Protein AF-A0A924Y3K3-F1 (afdb_monomer)

Foldseek 3Di:
DDPPPQQDWDQAPAQLLVLLVLLVLQLVVLVVVVVVDPQPLSVVLNVLSVVLNVLSVVCNVVVHADPDPVRNLVSLVVSVVSLLVNLVSCLVRVVAAQSNLVSQQSSCSNSSNNSVSSVSSVSSPHDSPPPPGD

Mean predicted aligned error: 4.6 Å

Solvent-accessible surface area (backbone atoms only — not comparable to full-atom values): 6918 Å² total; per-residue (Å²): 136,86,77,80,69,82,72,58,50,56,90,42,72,74,31,50,24,58,27,18,53,35,25,50,47,45,33,53,59,48,50,66,48,45,78,76,43,96,55,73,55,45,67,61,42,40,52,42,28,46,52,40,23,58,73,24,37,64,22,38,73,72,64,40,62,62,89,49,64,68,58,40,50,49,51,45,52,53,46,50,51,39,52,54,49,38,36,52,46,26,46,75,50,68,63,46,30,44,70,55,4,50,38,44,24,52,30,25,21,22,57,49,37,14,66,58,11,49,55,49,9,49,61,17,34,25,59,90,82,42,88,85,57,106

Sequence (134 aa):
MNVASEIAYNDLPLDLPHAGRIALRLCRVIQNRGGESVQPGYEEAWEIAAELNELLFPCRLENEAPIDYQESESLRQSAAVLGRGLVTCVGRHRLMDDRIGQCIRNLFECLAMGEEGARLSLLAGENPYSLQRP

pLDDT: mean 91.6, std 12.33, range [36.25, 98.81]

Nearest PDB structures (foldseek):
  5arn-assembly1_A  TM=6.698E-01  e=3.682E-01  Methylosinus trichosporium OB3b
  1yo7-assembly2_B  TM=4.844E-01  e=1.672E+00  Escherichia coli
  4etr-assembly1_A  TM=3.786E-01  e=8.394E+00  Pseudomonas aeruginosa PAO1

Secondary structure (DSSP, 8-state):
---------------HHHHHHHHHHHHHHHHHHHTT---TTHHHHHHHHHHHHHHTHHHHHHT---SSHHHHHHHHHHHHHHHHHHHHHHHHTT---HHHHHHHHHHHHHTT-HHHHHHHHHHTT--TT-TT--

Structure (mmCIF, N/CA/C/O backbone):
data_AF-A0A924Y3K3-F1
#
_entry.id   AF-A0A924Y3K3-F1
#
loop_
_atom_site.group_PDB
_atom_site.id
_atom_site.type_symbol
_atom_site.label_atom_id
_atom_site.label_alt_id
_atom_site.label_comp_id
_atom_site.label_asym_id
_atom_site.label_entity_id
_atom_site.label_seq_id
_atom_site.pdbx_PDB_ins_code
_atom_site.Cartn_x
_atom_site.Cartn_y
_atom_site.Cartn_z
_atom_site.occupancy
_atom_site.B_iso_or_equiv
_atom_site.auth_seq_id
_atom_site.auth_comp_id
_atom_site.auth_asym_id
_atom_site.auth_atom_id
_atom_site.pdbx_PDB_model_num
ATOM 1 N N . MET A 1 1 ? -4.631 -26.633 21.647 1.00 36.25 1 MET A N 1
ATOM 2 C CA . MET A 1 1 ? -5.035 -27.001 20.275 1.00 36.25 1 MET A CA 1
ATOM 3 C C . MET A 1 1 ? -4.620 -25.856 19.377 1.00 36.25 1 MET A C 1
ATOM 5 O O . MET A 1 1 ? -5.190 -24.783 19.497 1.00 36.25 1 MET A O 1
ATOM 9 N N . ASN A 1 2 ? -3.551 -26.042 18.606 1.00 43.62 2 ASN A N 1
ATOM 10 C CA . ASN A 1 2 ? -3.004 -25.014 17.728 1.00 43.62 2 ASN A CA 1
ATOM 11 C C . ASN A 1 2 ? -3.552 -25.292 16.328 1.00 43.62 2 ASN A C 1
ATOM 13 O O . ASN A 1 2 ? -2.986 -26.092 15.590 1.00 43.62 2 ASN A O 1
ATOM 17 N N . VAL A 1 3 ? -4.724 -24.740 16.026 1.00 40.62 3 VAL A N 1
ATOM 18 C CA . VAL A 1 3 ? -5.227 -24.729 14.655 1.00 40.62 3 VAL A CA 1
ATOM 19 C C . VAL A 1 3 ? -4.652 -23.459 14.054 1.00 40.62 3 VAL A C 1
ATOM 21 O O . VAL A 1 3 ? -5.245 -22.390 14.169 1.00 40.62 3 VAL A O 1
ATOM 24 N N . ALA A 1 4 ? -3.446 -23.556 13.496 1.00 47.16 4 ALA A N 1
ATOM 25 C CA . ALA A 1 4 ? -3.044 -22.599 12.481 1.00 47.16 4 ALA A CA 1
ATOM 26 C C . ALA A 1 4 ? -4.043 -22.809 11.340 1.00 47.16 4 ALA A C 1
ATOM 28 O O . ALA A 1 4 ? -3.916 -23.759 10.575 1.00 47.16 4 ALA A O 1
ATOM 29 N N . SER A 1 5 ? -5.126 -22.031 11.323 1.00 59.25 5 SER A N 1
ATOM 30 C CA . SER A 1 5 ? -6.007 -22.000 10.167 1.00 59.25 5 SER A CA 1
ATOM 31 C C . SER A 1 5 ? -5.137 -21.559 9.000 1.00 59.25 5 SER A C 1
ATOM 33 O O . SER A 1 5 ? -4.586 -20.457 9.054 1.00 59.25 5 SER A O 1
ATOM 35 N N . GLU A 1 6 ? -4.963 -22.410 7.993 1.00 74.50 6 GLU A N 1
ATOM 36 C CA . GLU A 1 6 ? -4.380 -21.980 6.726 1.00 74.50 6 GLU A CA 1
ATOM 37 C C . GLU A 1 6 ? -5.206 -20.792 6.228 1.00 74.50 6 GLU A C 1
ATOM 39 O O . GLU A 1 6 ? -6.418 -20.891 6.032 1.00 74.50 6 GLU A O 1
ATOM 44 N N . ILE A 1 7 ? -4.567 -19.629 6.130 1.00 79.25 7 ILE A N 1
ATOM 45 C CA . ILE A 1 7 ? -5.214 -18.429 5.618 1.00 79.25 7 ILE A CA 1
ATOM 46 C C . ILE A 1 7 ? -5.111 -18.512 4.099 1.00 79.25 7 ILE A C 1
ATOM 48 O O . ILE A 1 7 ? -4.009 -18.446 3.562 1.00 79.25 7 ILE A O 1
ATOM 52 N N . ALA A 1 8 ? -6.248 -18.651 3.419 1.00 83.00 8 ALA A N 1
ATOM 53 C CA . ALA A 1 8 ? -6.297 -18.663 1.962 1.00 83.00 8 ALA A CA 1
ATOM 54 C C . ALA A 1 8 ? -5.795 -17.330 1.373 1.00 83.00 8 ALA A C 1
ATOM 56 O O . ALA A 1 8 ? -6.067 -16.251 1.915 1.00 83.00 8 ALA A O 1
ATOM 57 N N . TYR A 1 9 ? -5.052 -17.415 0.269 1.00 86.81 9 TYR A N 1
ATOM 58 C CA . TYR A 1 9 ? -4.496 -16.274 -0.456 1.00 86.81 9 TYR A CA 1
ATOM 59 C C . TYR A 1 9 ? -4.418 -16.562 -1.958 1.00 86.81 9 TYR A C 1
ATOM 61 O O . TYR A 1 9 ? -4.330 -17.718 -2.371 1.00 86.81 9 TYR A O 1
ATOM 69 N N . ASN A 1 10 ? -4.416 -15.506 -2.774 1.00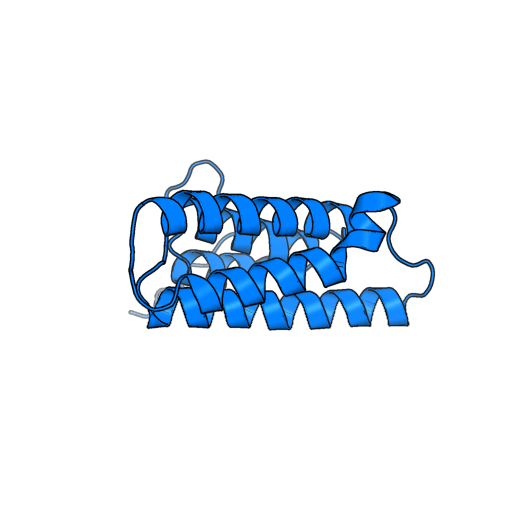 83.19 10 ASN A N 1
ATOM 70 C CA . ASN A 1 10 ? -4.153 -15.623 -4.206 1.00 83.19 10 ASN A CA 1
ATOM 71 C C . ASN A 1 10 ? -2.648 -15.545 -4.476 1.00 83.19 10 ASN A C 1
ATOM 73 O O . ASN A 1 10 ? -1.983 -14.613 -4.019 1.00 83.19 10 ASN A O 1
ATOM 77 N N . ASP A 1 11 ? -2.129 -16.493 -5.252 1.00 86.56 11 ASP A N 1
ATOM 78 C CA . ASP A 1 11 ? -0.757 -16.463 -5.759 1.00 86.56 11 ASP A CA 1
ATOM 79 C C . ASP A 1 11 ? -0.752 -15.836 -7.160 1.00 86.56 11 ASP A C 1
ATOM 81 O O . ASP A 1 11 ? -1.035 -16.495 -8.163 1.00 86.56 11 ASP A O 1
ATOM 85 N N . LEU A 1 12 ? -0.546 -14.518 -7.209 1.00 90.31 12 LEU A N 1
ATOM 86 C CA . LEU A 1 12 ? -0.548 -13.733 -8.443 1.00 90.31 12 LEU A CA 1
ATOM 87 C C . LEU A 1 12 ? 0.885 -13.346 -8.838 1.00 90.31 12 LEU A C 1
ATOM 89 O O . LEU A 1 12 ? 1.719 -13.102 -7.963 1.00 90.31 12 LEU A O 1
ATOM 93 N N . PRO A 1 13 ? 1.181 -13.231 -10.146 1.00 94.81 13 PRO A N 1
ATOM 94 C CA . PRO A 1 13 ? 2.436 -12.640 -10.595 1.00 94.81 13 PRO A CA 1
ATOM 95 C C . PRO A 1 13 ? 2.526 -11.163 -10.180 1.00 94.81 13 PRO A C 1
ATOM 97 O O . PRO A 1 13 ? 1.512 -10.500 -9.964 1.00 94.81 13 PRO A O 1
ATOM 100 N N . LEU A 1 14 ? 3.754 -10.639 -10.115 1.00 97.31 14 LEU A N 1
ATOM 101 C CA . LEU A 1 14 ? 4.010 -9.230 -9.813 1.00 97.31 14 LEU A CA 1
ATOM 102 C C . LEU A 1 14 ? 3.293 -8.311 -10.820 1.00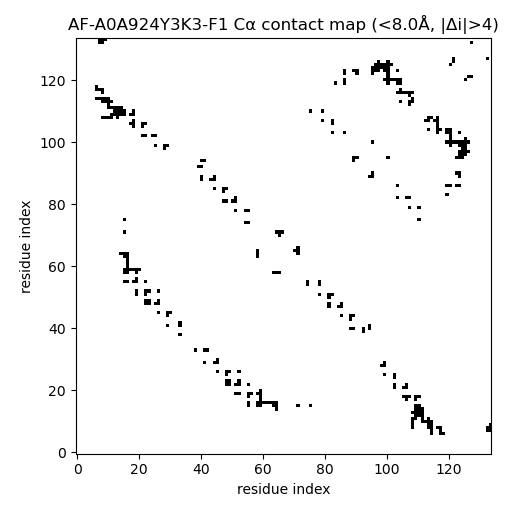 97.31 14 LEU A C 1
ATOM 104 O O . LEU A 1 14 ? 3.524 -8.403 -12.023 1.00 97.31 14 LEU A O 1
ATOM 108 N N . ASP A 1 15 ? 2.476 -7.390 -10.310 1.00 98.06 15 ASP A N 1
ATOM 109 C CA . ASP A 1 15 ? 1.709 -6.398 -11.070 1.00 98.06 15 ASP A CA 1
ATOM 110 C C . ASP A 1 15 ? 1.835 -5.014 -10.402 1.00 98.06 15 ASP A C 1
ATOM 112 O O . ASP A 1 15 ? 0.959 -4.546 -9.666 1.00 98.06 15 ASP A O 1
ATOM 116 N N . LEU A 1 16 ? 2.971 -4.345 -10.641 1.00 98.38 16 LEU A N 1
ATOM 117 C CA . LEU A 1 16 ? 3.244 -2.997 -10.121 1.00 98.38 16 LEU A CA 1
ATOM 118 C C . LEU A 1 16 ? 2.238 -1.930 -10.610 1.00 98.38 16 LEU A C 1
ATOM 120 O O . LEU A 1 16 ? 1.825 -1.098 -9.792 1.00 98.38 16 LEU A O 1
ATOM 124 N N . PRO A 1 17 ? 1.767 -1.938 -11.876 1.00 98.38 17 PRO A N 1
ATOM 125 C CA . PRO A 1 17 ? 0.698 -1.038 -12.312 1.00 98.38 17 PRO A CA 1
ATOM 126 C C . PRO A 1 17 ? -0.589 -1.182 -11.492 1.00 98.38 17 PRO A C 1
ATOM 128 O O . PRO A 1 17 ? -1.212 -0.180 -11.115 1.00 98.38 17 PRO A O 1
ATOM 131 N N . HIS A 1 18 ? -1.003 -2.415 -11.179 1.00 98.38 18 HIS A N 1
ATOM 132 C CA . HIS A 1 18 ? -2.168 -2.644 -10.329 1.00 98.38 18 HIS A CA 1
ATOM 133 C C . HIS A 1 18 ? -1.906 -2.276 -8.875 1.00 98.38 18 HIS A C 1
ATOM 135 O O . HIS A 1 18 ? -2.765 -1.633 -8.267 1.00 98.38 18 HIS A O 1
ATOM 141 N N . ALA A 1 19 ? -0.719 -2.574 -8.346 1.00 98.50 19 ALA A N 1
ATOM 142 C CA . ALA A 1 19 ? -0.314 -2.121 -7.020 1.00 98.50 19 ALA A CA 1
ATOM 143 C C . ALA A 1 19 ? -0.458 -0.592 -6.886 1.00 98.50 19 ALA A C 1
ATOM 145 O O . ALA A 1 19 ? -1.039 -0.112 -5.912 1.00 98.50 19 ALA A O 1
ATOM 146 N N . GLY A 1 20 ? -0.064 0.183 -7.904 1.00 98.50 20 GLY A N 1
ATOM 147 C CA . GLY A 1 20 ? -0.245 1.639 -7.913 1.00 98.50 20 GLY A CA 1
ATOM 148 C C . GLY A 1 20 ? -1.712 2.092 -7.925 1.00 98.50 20 GLY A C 1
ATOM 149 O O . GLY A 1 20 ? -2.061 3.111 -7.322 1.00 98.50 20 GLY A O 1
ATOM 150 N N . ARG A 1 21 ? -2.624 1.331 -8.553 1.00 98.62 21 AR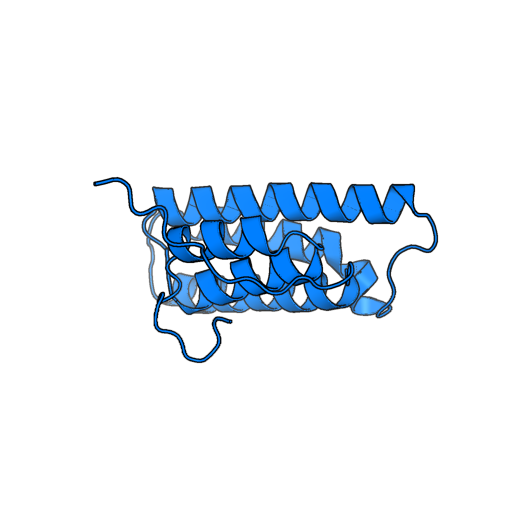G A N 1
ATOM 151 C CA . ARG A 1 21 ? -4.080 1.585 -8.457 1.00 98.62 21 ARG A CA 1
ATOM 152 C C . ARG A 1 21 ? -4.612 1.318 -7.050 1.00 98.62 21 ARG A C 1
ATOM 154 O O . ARG A 1 21 ? -5.486 2.053 -6.583 1.00 98.62 21 ARG A O 1
ATOM 161 N N . ILE A 1 22 ? -4.097 0.289 -6.378 1.00 98.56 22 ILE A N 1
ATOM 162 C CA . ILE A 1 22 ? -4.447 -0.018 -4.988 1.00 98.56 22 ILE A CA 1
ATOM 163 C C . ILE A 1 22 ? -3.894 1.046 -4.034 1.00 98.56 22 ILE A C 1
ATOM 165 O O . ILE A 1 22 ? -4.631 1.486 -3.154 1.00 98.56 22 ILE A O 1
ATOM 169 N N . ALA A 1 23 ? -2.674 1.541 -4.252 1.00 98.56 23 ALA A N 1
ATOM 170 C CA . ALA A 1 23 ? -2.100 2.641 -3.476 1.00 98.56 23 ALA A CA 1
ATOM 171 C C . ALA A 1 23 ? -2.973 3.908 -3.534 1.00 98.56 23 ALA A C 1
ATOM 173 O O . ALA A 1 23 ? -3.353 4.458 -2.502 1.00 98.56 23 ALA A O 1
ATOM 174 N N . LEU A 1 24 ? -3.423 4.306 -4.730 1.00 98.31 24 LEU A N 1
ATOM 175 C CA . LEU A 1 24 ? -4.366 5.421 -4.880 1.00 98.31 24 LEU A CA 1
ATOM 176 C C . LEU A 1 24 ? -5.700 5.170 -4.150 1.00 98.31 24 LEU A C 1
ATOM 178 O O . LEU A 1 24 ? -6.316 6.095 -3.612 1.00 98.31 24 LEU A O 1
ATOM 182 N N . ARG A 1 25 ? -6.178 3.920 -4.140 1.00 98.06 25 ARG A N 1
ATOM 183 C CA . ARG A 1 25 ? -7.392 3.541 -3.405 1.00 98.06 25 ARG A CA 1
ATOM 184 C C . ARG A 1 25 ? -7.188 3.660 -1.893 1.00 98.06 25 ARG A C 1
ATOM 186 O O . ARG A 1 25 ? -8.088 4.175 -1.235 1.00 98.06 25 ARG A O 1
ATOM 193 N N . LEU A 1 26 ? -6.033 3.247 -1.366 1.00 97.38 26 LEU A N 1
ATOM 194 C CA . LEU A 1 26 ? -5.674 3.401 0.049 1.00 97.38 26 LEU A CA 1
ATOM 195 C C . LEU A 1 26 ? -5.726 4.863 0.480 1.00 97.38 26 LEU A C 1
ATOM 197 O O . LEU A 1 26 ? -6.405 5.160 1.461 1.00 97.38 26 LEU A O 1
ATOM 201 N N . CYS A 1 27 ? -5.118 5.772 -0.293 1.00 96.38 27 CYS A N 1
ATOM 202 C CA . CYS A 1 27 ? -5.224 7.210 -0.044 1.00 96.38 27 CYS A CA 1
ATOM 203 C C . CYS A 1 27 ? -6.697 7.614 0.113 1.00 96.38 27 CYS A C 1
ATOM 205 O O . CYS A 1 27 ? -7.102 8.114 1.159 1.00 96.38 27 CYS A O 1
ATOM 207 N N . ARG A 1 28 ? -7.539 7.324 -0.885 1.00 95.38 28 ARG A N 1
ATOM 208 C CA . ARG A 1 28 ? -8.960 7.712 -0.857 1.00 95.38 28 ARG A CA 1
ATOM 209 C C . ARG A 1 28 ? -9.708 7.153 0.355 1.00 95.38 28 ARG A C 1
ATOM 211 O O . ARG A 1 28 ? -10.515 7.865 0.944 1.00 95.38 28 ARG A O 1
ATOM 218 N N . VAL A 1 29 ? -9.451 5.900 0.732 1.00 94.44 29 VAL A N 1
ATOM 219 C CA . VAL A 1 29 ? -10.075 5.274 1.910 1.00 94.44 29 VAL A CA 1
ATOM 220 C C . VAL A 1 29 ? -9.673 6.001 3.194 1.00 94.44 29 VAL A C 1
ATOM 222 O O . VAL A 1 29 ? -10.541 6.298 4.011 1.00 94.44 29 VAL A O 1
ATOM 225 N N . ILE A 1 30 ? -8.390 6.330 3.354 1.00 93.00 30 ILE A N 1
ATOM 226 C CA . ILE A 1 30 ? -7.877 7.029 4.541 1.00 93.00 30 ILE A CA 1
ATOM 227 C C . ILE A 1 30 ? -8.392 8.472 4.588 1.00 93.00 30 ILE A C 1
ATOM 229 O O . ILE A 1 30 ? -8.898 8.903 5.622 1.00 93.00 30 ILE A O 1
ATOM 233 N N . GLN A 1 31 ? -8.347 9.199 3.469 1.00 90.31 31 GLN A N 1
ATOM 234 C CA . GLN A 1 31 ? -8.808 10.589 3.382 1.00 90.31 31 GLN A CA 1
ATOM 235 C C . GLN A 1 31 ? -10.289 10.735 3.715 1.00 90.31 31 GLN A C 1
ATOM 237 O O . GLN A 1 31 ? -10.661 11.609 4.498 1.00 90.31 31 GLN A O 1
ATOM 242 N N . ASN A 1 32 ? -11.130 9.865 3.146 1.00 87.94 32 ASN A N 1
ATOM 243 C CA . ASN A 1 32 ? -12.571 9.907 3.378 1.00 87.94 32 ASN A CA 1
ATOM 244 C C . ASN A 1 32 ? -12.919 9.719 4.860 1.00 87.94 32 ASN A C 1
ATOM 246 O O . ASN A 1 32 ? -13.930 10.241 5.307 1.00 87.94 32 ASN A O 1
ATOM 250 N N . ARG A 1 33 ? -12.073 9.024 5.629 1.00 79.81 33 ARG A N 1
ATOM 251 C CA . ARG A 1 33 ? -12.265 8.849 7.073 1.00 79.81 33 ARG A CA 1
ATOM 252 C C . ARG A 1 33 ? -11.615 9.936 7.922 1.00 79.81 33 ARG A C 1
ATOM 254 O O . ARG A 1 33 ? -12.193 10.344 8.925 1.00 79.81 33 ARG A O 1
ATOM 261 N N . GLY A 1 34 ? -10.451 10.439 7.514 1.00 70.69 34 GLY A N 1
ATOM 262 C CA . GLY A 1 34 ? -9.786 11.557 8.190 1.00 70.69 34 GLY A CA 1
ATOM 263 C C . GLY A 1 34 ? -10.614 12.846 8.146 1.00 70.69 34 GLY A C 1
ATOM 264 O O . GLY A 1 34 ? -10.616 13.610 9.106 1.00 70.69 34 GLY A O 1
ATOM 265 N N . GLY A 1 35 ? -11.399 13.051 7.080 1.00 62.97 35 GLY A N 1
ATOM 266 C CA . GLY A 1 35 ? -12.360 14.158 6.995 1.00 62.97 35 GLY A CA 1
ATOM 267 C C . GLY A 1 35 ? -13.512 14.077 8.007 1.00 62.97 35 GLY A C 1
ATOM 268 O O . GLY A 1 35 ? -14.132 15.095 8.305 1.00 62.97 35 GLY A O 1
ATOM 269 N N . GLU A 1 36 ? -13.781 12.892 8.559 1.00 60.97 36 GLU A N 1
ATOM 270 C CA . GLU A 1 36 ? -14.872 12.639 9.508 1.00 60.97 36 GLU A CA 1
ATOM 271 C C . GLU A 1 36 ? -14.398 12.595 10.975 1.00 60.97 36 GLU A C 1
ATOM 273 O O . GLU A 1 36 ? -15.221 12.624 11.892 1.00 60.97 36 GLU A O 1
ATOM 278 N N . SER A 1 37 ? -13.086 12.527 11.243 1.00 56.16 37 SER A N 1
ATOM 279 C CA . SER A 1 37 ? -12.567 12.337 12.603 1.00 56.16 37 SER A CA 1
ATOM 280 C C . SER A 1 37 ? -11.183 12.950 12.826 1.00 56.16 37 SER A C 1
ATOM 282 O O . SER A 1 37 ? -10.215 12.578 12.173 1.00 56.16 37 SER A O 1
ATOM 284 N N . VAL A 1 38 ? -11.055 13.792 13.859 1.00 66.38 38 VAL A N 1
ATOM 285 C CA . VAL A 1 38 ? -9.771 14.302 14.391 1.00 66.38 38 VAL A CA 1
ATOM 286 C C . VAL A 1 38 ? -9.086 13.229 15.256 1.00 66.38 38 VAL A C 1
ATOM 288 O O . VAL A 1 38 ? -8.652 13.493 16.378 1.00 66.38 38 VAL A O 1
ATOM 291 N N . GLN A 1 39 ? -9.071 11.970 14.808 1.00 77.06 39 GLN A N 1
ATOM 292 C CA . GLN A 1 39 ? -8.398 10.920 15.572 1.00 77.06 39 GLN A CA 1
ATOM 293 C C . GLN A 1 39 ? -6.883 11.009 15.350 1.00 77.06 39 GLN A C 1
ATOM 295 O O . GLN A 1 39 ? -6.435 11.188 14.213 1.00 77.06 39 GLN A O 1
ATOM 300 N N . PRO A 1 40 ? -6.081 10.865 16.417 1.00 83.12 40 PRO A N 1
ATOM 301 C CA . PRO A 1 40 ? -4.637 10.737 16.293 1.00 83.12 40 PRO A CA 1
ATOM 302 C C . PRO A 1 40 ? -4.257 9.625 15.308 1.00 83.12 40 PRO A C 1
ATOM 304 O O . PRO A 1 40 ? -4.884 8.569 15.291 1.00 83.12 40 PRO A O 1
ATOM 307 N N . GLY A 1 41 ? -3.231 9.868 14.491 1.00 89.62 41 GLY A N 1
ATOM 308 C CA . GLY A 1 41 ? -2.686 8.878 13.559 1.00 89.62 41 GLY A CA 1
ATOM 309 C C . GLY A 1 41 ? -3.222 8.928 12.128 1.00 89.62 41 GLY A C 1
ATOM 310 O O . GLY A 1 41 ? -2.626 8.291 11.266 1.00 89.62 41 GLY A O 1
ATOM 311 N N . TYR A 1 42 ? -4.288 9.687 11.836 1.00 91.12 42 TYR A N 1
ATOM 312 C CA . TYR A 1 42 ? -4.773 9.835 10.453 1.00 91.12 42 TYR A CA 1
ATOM 313 C C . TYR A 1 42 ? -3.754 10.511 9.536 1.00 91.12 42 TYR A C 1
ATOM 315 O O . TYR A 1 42 ? -3.594 10.079 8.400 1.00 91.12 42 TYR A O 1
ATOM 323 N N . GLU A 1 43 ? -3.078 11.549 10.028 1.00 92.06 43 GLU A N 1
ATOM 324 C CA . GLU A 1 43 ? -2.031 12.258 9.285 1.00 92.06 43 GLU A CA 1
ATOM 325 C C . GLU A 1 43 ? -0.881 11.309 8.935 1.00 92.06 43 GLU A C 1
ATOM 327 O O . GLU A 1 43 ? -0.569 11.140 7.765 1.00 92.06 43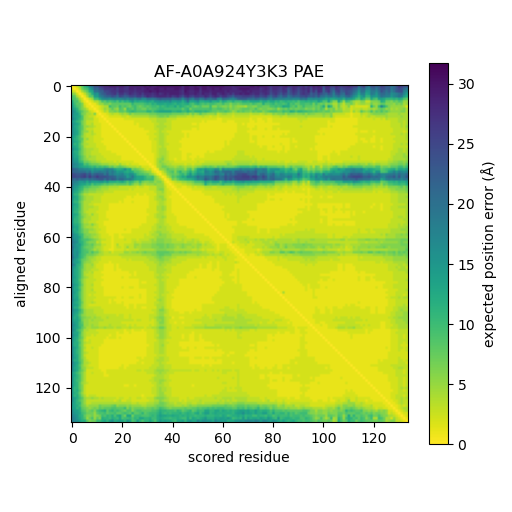 GLU A O 1
ATOM 332 N N . GLU A 1 44 ? -0.363 10.574 9.921 1.00 94.56 44 GLU A N 1
ATOM 333 C CA . GLU A 1 44 ? 0.696 9.580 9.711 1.00 94.56 44 GLU A CA 1
ATOM 334 C C . GLU A 1 44 ? 0.263 8.458 8.746 1.00 94.56 44 GLU A C 1
ATOM 336 O O . GLU A 1 44 ? 1.006 8.081 7.841 1.00 94.56 44 GLU A O 1
ATOM 341 N N . ALA A 1 45 ? -0.956 7.926 8.891 1.00 95.75 45 ALA A N 1
ATOM 342 C CA . ALA A 1 45 ? -1.472 6.906 7.977 1.00 95.75 45 ALA A CA 1
ATOM 343 C C . ALA A 1 45 ? -1.622 7.449 6.545 1.00 95.75 45 ALA A C 1
ATOM 345 O O . ALA A 1 45 ? -1.353 6.734 5.576 1.00 95.75 45 ALA A O 1
ATOM 346 N N . TRP A 1 46 ? -2.051 8.706 6.409 1.00 95.38 46 TRP A N 1
ATOM 347 C CA . TRP A 1 46 ? -2.161 9.388 5.125 1.00 95.38 46 TRP A CA 1
ATOM 348 C C . TRP A 1 46 ? -0.792 9.623 4.490 1.00 95.38 46 TRP A C 1
ATOM 350 O O . TRP A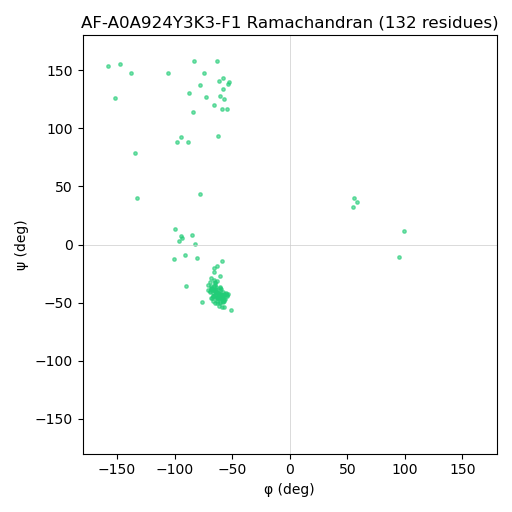 1 46 ? -0.647 9.340 3.305 1.00 95.38 46 TRP A O 1
ATOM 360 N N . GLU A 1 47 ? 0.204 10.071 5.253 1.00 96.62 47 GLU A N 1
ATOM 361 C CA . GLU A 1 47 ? 1.579 10.267 4.782 1.00 96.62 47 GLU A CA 1
ATOM 362 C C . GLU A 1 47 ? 2.164 8.967 4.220 1.00 96.62 47 GLU A C 1
ATOM 364 O O . GLU A 1 47 ? 2.616 8.949 3.078 1.00 96.62 47 GLU A O 1
ATOM 369 N N . ILE A 1 48 ? 2.047 7.852 4.952 1.00 98.38 48 ILE A N 1
ATOM 370 C CA . ILE A 1 48 ? 2.531 6.543 4.482 1.00 98.38 48 ILE A CA 1
ATOM 371 C C . ILE A 1 48 ? 1.801 6.113 3.198 1.00 98.38 48 ILE A C 1
ATOM 373 O O . ILE A 1 48 ? 2.412 5.592 2.262 1.00 98.38 48 ILE A O 1
ATOM 377 N N . ALA A 1 49 ? 0.481 6.311 3.130 1.00 98.06 49 ALA A N 1
ATOM 378 C CA . ALA A 1 49 ? -0.292 5.961 1.940 1.00 98.06 49 ALA A CA 1
ATOM 379 C C . ALA A 1 49 ? 0.044 6.858 0.739 1.00 98.06 49 ALA A C 1
ATOM 381 O O . ALA A 1 49 ? 0.086 6.371 -0.393 1.00 98.06 49 ALA A O 1
ATOM 382 N N . ALA A 1 50 ? 0.283 8.149 0.973 1.00 98.12 50 ALA A N 1
ATOM 383 C CA . ALA A 1 50 ? 0.703 9.101 -0.044 1.00 98.12 50 ALA A CA 1
ATOM 384 C C . ALA A 1 50 ? 2.084 8.734 -0.595 1.00 98.12 50 ALA A C 1
ATOM 386 O O . ALA A 1 50 ? 2.222 8.634 -1.811 1.00 98.12 50 ALA A O 1
ATOM 387 N N . GLU A 1 51 ? 3.046 8.416 0.275 1.00 98.69 51 GLU A N 1
ATOM 388 C CA . GLU A 1 51 ? 4.382 7.950 -0.113 1.00 98.69 51 GLU A CA 1
ATOM 389 C C . GLU A 1 51 ? 4.305 6.666 -0.952 1.00 98.69 51 GLU A C 1
ATOM 391 O O . GLU A 1 51 ? 4.924 6.566 -2.010 1.00 98.69 51 GLU A O 1
ATOM 396 N N . LEU A 1 52 ? 3.463 5.704 -0.558 1.00 98.69 52 LEU A N 1
ATOM 397 C CA . LEU A 1 52 ? 3.224 4.493 -1.348 1.00 98.69 52 LEU A CA 1
ATOM 398 C C . LEU A 1 52 ? 2.624 4.809 -2.729 1.00 98.69 52 LEU A C 1
ATOM 400 O O . LEU A 1 52 ? 2.999 4.196 -3.732 1.00 98.69 52 LEU A O 1
ATOM 404 N N . ASN A 1 53 ? 1.674 5.745 -2.796 1.00 98.56 53 ASN A N 1
ATOM 405 C CA . ASN A 1 53 ? 1.073 6.164 -4.060 1.00 98.56 53 ASN A CA 1
ATOM 406 C C . ASN A 1 53 ? 2.065 6.919 -4.951 1.00 98.56 53 ASN A C 1
ATOM 408 O O . ASN A 1 53 ? 2.002 6.743 -6.163 1.00 98.56 53 ASN A O 1
ATOM 412 N N . GLU A 1 54 ? 2.960 7.726 -4.385 1.00 98.62 54 GLU A N 1
ATOM 413 C CA . GLU A 1 54 ? 4.028 8.408 -5.121 1.00 98.62 54 GLU A CA 1
ATOM 414 C C . GLU A 1 54 ? 5.061 7.414 -5.654 1.00 98.62 54 GLU A C 1
ATOM 416 O O . GLU A 1 54 ? 5.376 7.450 -6.843 1.00 98.62 54 GLU A O 1
ATOM 421 N N . LEU A 1 55 ? 5.499 6.463 -4.825 1.00 98.62 55 LEU A N 1
ATOM 422 C CA . LEU A 1 55 ? 6.433 5.404 -5.210 1.00 98.62 55 LEU A CA 1
ATOM 423 C C . LEU A 1 55 ? 5.938 4.614 -6.431 1.00 98.62 55 LEU A C 1
ATOM 425 O O . LEU A 1 55 ? 6.704 4.318 -7.344 1.00 98.62 55 LEU A O 1
ATOM 429 N N . LEU A 1 56 ? 4.646 4.276 -6.455 1.00 98.50 56 LEU A N 1
ATOM 430 C CA . LEU A 1 56 ? 4.028 3.479 -7.520 1.00 98.50 56 LEU A CA 1
ATOM 431 C C . LEU A 1 56 ? 3.339 4.332 -8.598 1.00 98.50 56 LEU A C 1
ATOM 433 O O . LEU A 1 56 ? 2.726 3.786 -9.524 1.00 98.50 56 LEU A O 1
ATOM 437 N N . PHE A 1 57 ? 3.418 5.663 -8.497 1.00 98.25 57 PHE A N 1
ATOM 438 C CA . PHE A 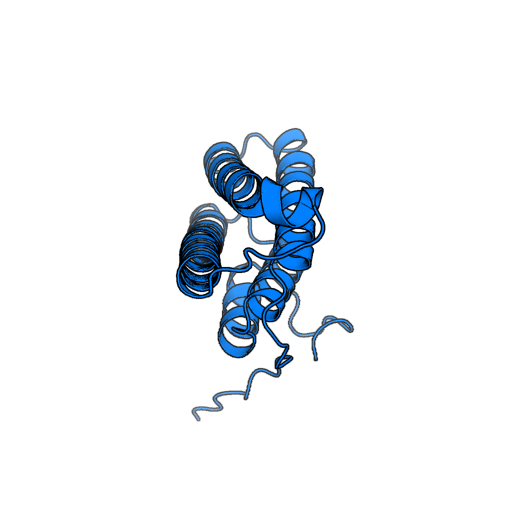1 57 ? 2.798 6.580 -9.450 1.00 98.25 57 PHE A CA 1
ATOM 439 C C . PHE A 1 57 ? 3.280 6.338 -10.887 1.00 98.25 57 PHE A C 1
ATOM 441 O O . PHE A 1 57 ? 2.408 6.221 -11.754 1.00 98.25 57 PHE A O 1
ATOM 448 N N . PRO A 1 58 ? 4.596 6.199 -11.163 1.00 98.06 58 PRO A N 1
ATOM 449 C CA . PRO A 1 58 ? 5.080 5.994 -12.527 1.00 98.06 58 PRO A CA 1
ATOM 450 C C . PRO A 1 58 ? 4.513 4.718 -13.155 1.00 98.06 58 PRO A C 1
ATOM 452 O O . PRO A 1 58 ? 3.963 4.769 -14.252 1.00 98.06 58 PRO A O 1
ATOM 455 N N . CYS A 1 59 ? 4.528 3.596 -12.424 1.00 97.38 59 CYS A N 1
ATOM 456 C CA . CYS A 1 59 ? 4.015 2.327 -12.943 1.00 97.38 59 CYS A CA 1
ATOM 457 C C . CYS A 1 59 ? 2.514 2.380 -13.238 1.00 97.38 59 CYS A C 1
ATOM 459 O O . CYS A 1 59 ? 2.031 1.791 -14.203 1.00 97.38 59 CYS A O 1
ATOM 461 N N . ARG A 1 60 ? 1.746 3.096 -12.406 1.00 97.12 60 ARG A N 1
ATOM 462 C CA . ARG A 1 60 ? 0.315 3.303 -12.652 1.00 97.12 60 ARG A CA 1
ATOM 463 C C . ARG A 1 60 ? 0.068 4.215 -13.851 1.00 97.12 60 ARG A C 1
ATOM 465 O O . ARG A 1 60 ? -0.901 3.977 -14.569 1.00 97.12 60 ARG A O 1
ATOM 472 N N . LEU A 1 61 ? 0.851 5.284 -13.998 1.00 96.50 61 LEU A N 1
ATOM 473 C CA . LEU A 1 61 ? 0.672 6.279 -15.054 1.00 96.50 61 LEU A CA 1
ATOM 474 C C . LEU A 1 61 ? 0.915 5.662 -16.431 1.00 96.50 61 LEU A C 1
ATOM 476 O O . LEU A 1 61 ? 0.052 5.771 -17.297 1.00 96.50 61 LEU A O 1
ATOM 480 N N . GLU A 1 62 ? 2.042 4.970 -16.584 1.00 95.44 62 GLU A N 1
ATOM 481 C CA . GLU A 1 62 ? 2.431 4.318 -17.839 1.00 95.44 62 GLU A CA 1
ATOM 482 C C . GLU A 1 62 ? 1.719 2.972 -18.041 1.00 95.44 62 GLU A C 1
ATOM 484 O O . GLU A 1 62 ? 1.725 2.407 -19.128 1.00 95.44 62 GLU A O 1
ATOM 489 N N . ASN A 1 63 ? 1.064 2.461 -16.992 1.00 95.75 63 ASN A N 1
ATOM 490 C CA . ASN A 1 63 ? 0.477 1.123 -16.944 1.00 95.75 63 ASN A CA 1
ATOM 491 C C . ASN A 1 63 ? 1.496 0.008 -17.270 1.00 95.75 63 ASN A C 1
ATOM 493 O O . ASN A 1 63 ? 1.138 -1.041 -17.803 1.00 95.75 63 ASN A O 1
ATOM 497 N N . GLU A 1 64 ? 2.757 0.230 -16.902 1.00 93.69 64 GLU A N 1
ATOM 498 C CA . GLU A 1 64 ? 3.887 -0.666 -17.136 1.00 93.69 64 GLU A CA 1
ATOM 499 C C . GLU A 1 64 ? 4.778 -0.739 -15.887 1.00 93.69 64 GLU A C 1
ATOM 501 O O . GLU A 1 64 ? 4.889 0.215 -15.118 1.00 93.69 64 GLU A O 1
ATOM 506 N N . ALA A 1 65 ? 5.399 -1.894 -15.651 1.00 92.50 65 ALA A N 1
ATOM 507 C CA . ALA A 1 65 ? 6.488 -2.013 -14.683 1.00 92.50 65 ALA A CA 1
ATOM 508 C C . ALA A 1 65 ? 7.815 -1.595 -15.347 1.00 92.50 65 ALA A C 1
ATOM 510 O O . ALA A 1 65 ? 7.920 -1.681 -16.573 1.00 92.50 65 ALA A O 1
ATOM 511 N N . PRO A 1 66 ? 8.843 -1.191 -14.579 1.00 94.12 66 PRO A N 1
ATOM 512 C CA . PRO A 1 66 ? 10.174 -0.995 -15.136 1.00 94.12 66 PRO A CA 1
ATOM 513 C C . PRO A 1 66 ? 10.661 -2.236 -15.885 1.00 94.12 66 PRO A C 1
ATOM 515 O O . PRO A 1 66 ? 10.501 -3.364 -15.414 1.00 94.12 66 PRO A O 1
ATOM 518 N N . ILE A 1 67 ? 11.295 -2.024 -17.040 1.00 91.06 67 ILE A N 1
ATOM 519 C CA . ILE A 1 67 ? 11.882 -3.115 -17.836 1.00 91.06 67 ILE A CA 1
ATOM 520 C C . ILE A 1 67 ? 13.033 -3.774 -17.064 1.00 91.06 67 ILE A C 1
ATOM 522 O O . ILE A 1 67 ? 13.259 -4.979 -17.187 1.00 91.06 67 ILE A O 1
ATOM 526 N N . ASP A 1 68 ? 13.758 -2.990 -16.264 1.00 96.12 68 ASP A N 1
ATOM 527 C CA . ASP A 1 68 ? 14.826 -3.506 -15.424 1.00 96.12 68 ASP A CA 1
ATOM 528 C C . ASP A 1 68 ? 14.264 -4.303 -14.235 1.00 96.12 68 ASP A C 1
ATOM 530 O O . ASP A 1 68 ? 13.427 -3.836 -13.456 1.00 96.12 68 ASP A O 1
ATOM 534 N N . TYR A 1 69 ? 14.751 -5.536 -14.091 1.00 94.88 69 TYR A N 1
ATOM 535 C CA . TYR A 1 69 ? 14.311 -6.439 -13.032 1.00 94.88 69 TYR A CA 1
ATOM 536 C C . TYR A 1 69 ? 14.706 -5.936 -11.638 1.00 94.88 69 TYR A C 1
ATOM 538 O O . TYR A 1 69 ? 13.924 -6.077 -10.699 1.00 94.88 69 TYR A O 1
ATOM 546 N N . GLN A 1 70 ? 15.907 -5.368 -11.480 1.00 96.94 70 GLN A N 1
ATOM 547 C CA . GLN A 1 70 ? 16.376 -4.899 -10.173 1.00 96.94 70 GLN A CA 1
ATOM 548 C C . GLN A 1 70 ? 15.566 -3.688 -9.713 1.00 96.94 70 GLN A C 1
ATOM 550 O O . GLN A 1 70 ? 15.220 -3.598 -8.536 1.00 96.94 70 GLN A O 1
ATOM 555 N N . GLU A 1 71 ? 15.211 -2.801 -10.639 1.00 97.19 71 GLU A N 1
ATOM 556 C CA . GLU A 1 71 ? 14.320 -1.674 -10.385 1.00 97.19 71 GLU A CA 1
ATOM 557 C C . GLU A 1 71 ? 12.914 -2.147 -9.984 1.00 97.19 71 GLU A C 1
ATOM 559 O O . GLU A 1 71 ? 12.400 -1.731 -8.943 1.00 97.19 71 GLU A O 1
ATOM 564 N N . SER A 1 72 ? 12.324 -3.087 -10.732 1.00 97.50 72 SER A N 1
ATOM 565 C CA . SER A 1 72 ? 11.026 -3.687 -10.386 1.00 97.50 72 SER A CA 1
ATOM 566 C C . SER A 1 72 ? 11.035 -4.355 -9.005 1.00 97.50 72 SER A C 1
ATOM 568 O O . SER A 1 72 ? 10.113 -4.160 -8.208 1.00 97.50 72 SER A O 1
ATOM 570 N N . GLU A 1 73 ? 12.086 -5.111 -8.685 1.00 98.06 73 GLU A N 1
ATOM 571 C CA . GLU A 1 73 ? 12.244 -5.748 -7.375 1.00 98.06 73 GLU A CA 1
ATOM 572 C C . GLU A 1 73 ? 12.430 -4.709 -6.257 1.00 98.06 73 GLU A C 1
ATOM 574 O O . GLU A 1 73 ? 11.850 -4.844 -5.179 1.00 98.06 73 GLU A O 1
ATOM 579 N N . SER A 1 74 ? 13.183 -3.636 -6.509 1.00 98.25 74 SER A N 1
ATOM 580 C CA . SER A 1 74 ? 13.379 -2.549 -5.546 1.00 98.25 74 SER A CA 1
ATOM 581 C C . SER A 1 74 ? 12.074 -1.809 -5.235 1.00 98.25 74 SER A C 1
ATOM 583 O O . SER A 1 74 ? 11.769 -1.567 -4.060 1.00 98.25 74 SER A O 1
ATOM 585 N N . LEU A 1 75 ? 11.263 -1.516 -6.258 1.00 98.38 75 LEU A N 1
ATOM 586 C CA . LEU A 1 75 ? 9.930 -0.933 -6.085 1.00 98.38 75 LEU A CA 1
ATOM 587 C C . LEU A 1 75 ? 9.016 -1.866 -5.294 1.00 98.38 75 LEU A C 1
ATOM 589 O O . LEU A 1 75 ? 8.343 -1.420 -4.365 1.00 98.38 75 LEU A O 1
ATOM 593 N N . ARG A 1 76 ? 9.030 -3.167 -5.612 1.00 98.56 76 ARG A N 1
ATOM 594 C CA . ARG A 1 76 ? 8.241 -4.182 -4.904 1.00 98.56 76 ARG A CA 1
ATOM 595 C C . ARG A 1 76 ? 8.568 -4.212 -3.413 1.00 98.56 76 ARG A C 1
ATOM 597 O O . ARG A 1 76 ? 7.657 -4.159 -2.587 1.00 98.56 76 ARG A O 1
ATOM 604 N N . GLN A 1 77 ? 9.854 -4.259 -3.062 1.00 98.69 77 GLN A N 1
ATOM 605 C CA . GLN A 1 77 ? 10.291 -4.281 -1.663 1.00 98.69 77 GLN A CA 1
ATOM 606 C C . GLN A 1 77 ? 9.949 -2.982 -0.935 1.00 98.69 77 GLN A C 1
ATOM 608 O O . GLN A 1 77 ? 9.427 -3.023 0.179 1.00 98.69 77 GLN A O 1
ATOM 613 N N . SER A 1 78 ? 10.186 -1.834 -1.570 1.00 98.75 78 SER A N 1
ATOM 614 C CA . SER A 1 78 ? 9.862 -0.523 -0.997 1.00 98.75 78 SER A CA 1
ATOM 615 C C . SER A 1 78 ? 8.356 -0.383 -0.743 1.00 98.75 78 SER A C 1
ATOM 617 O O . SER A 1 78 ? 7.939 0.017 0.345 1.00 98.75 78 SER A O 1
ATOM 619 N N . ALA A 1 79 ? 7.523 -0.825 -1.690 1.00 98.81 79 ALA A N 1
ATOM 620 C CA . ALA A 1 79 ? 6.073 -0.843 -1.537 1.00 98.81 79 ALA A CA 1
ATOM 621 C C . ALA A 1 79 ? 5.621 -1.787 -0.409 1.00 98.81 79 ALA A C 1
ATOM 623 O O . ALA A 1 79 ? 4.744 -1.429 0.378 1.00 98.81 79 ALA A O 1
ATOM 624 N N . ALA A 1 80 ? 6.238 -2.966 -0.280 1.00 98.81 80 ALA A N 1
ATOM 625 C CA . ALA A 1 80 ? 5.945 -3.900 0.807 1.00 98.81 80 ALA A CA 1
ATOM 626 C C . ALA A 1 80 ? 6.320 -3.321 2.184 1.00 98.81 80 ALA A C 1
ATOM 628 O O . ALA A 1 80 ? 5.571 -3.490 3.148 1.00 98.81 80 ALA A O 1
ATOM 629 N N . VAL A 1 81 ? 7.446 -2.604 2.289 1.00 98.81 81 VAL A N 1
ATOM 630 C CA . VAL A 1 81 ? 7.858 -1.907 3.520 1.00 98.81 81 VAL A CA 1
ATOM 631 C C . VAL A 1 81 ? 6.822 -0.859 3.923 1.00 98.81 81 VAL A C 1
ATOM 633 O O . VAL A 1 81 ? 6.353 -0.886 5.062 1.00 98.81 81 VAL A O 1
ATOM 636 N N . LEU A 1 82 ? 6.403 0.001 2.992 1.00 98.81 82 LEU A N 1
ATOM 637 C CA . LEU A 1 82 ? 5.367 1.007 3.248 1.00 98.81 82 LEU A CA 1
ATOM 638 C C . LEU A 1 82 ? 4.024 0.360 3.607 1.00 98.81 82 LEU A C 1
ATOM 640 O O . LEU A 1 82 ? 3.377 0.774 4.565 1.00 98.81 82 LEU A O 1
ATOM 644 N N . GLY A 1 83 ? 3.636 -0.717 2.917 1.00 98.69 83 GLY A N 1
ATOM 645 C CA . GLY A 1 83 ? 2.429 -1.485 3.228 1.00 98.69 83 GLY A CA 1
ATOM 646 C C . GLY A 1 83 ? 2.428 -2.052 4.654 1.00 98.69 83 GLY A C 1
ATOM 647 O O . GLY A 1 83 ? 1.443 -1.901 5.378 1.00 98.69 83 GLY A O 1
ATOM 648 N N . ARG A 1 84 ? 3.543 -2.643 5.109 1.00 98.81 84 ARG A N 1
ATOM 649 C CA . ARG A 1 84 ? 3.714 -3.103 6.505 1.00 98.81 84 ARG A CA 1
ATOM 650 C C . ARG A 1 84 ? 3.684 -1.942 7.501 1.00 98.81 84 ARG A C 1
ATOM 652 O O . ARG A 1 84 ? 3.088 -2.064 8.575 1.00 98.81 84 ARG A O 1
ATOM 659 N N . GLY A 1 85 ? 4.322 -0.826 7.147 1.00 98.56 85 GLY A N 1
ATOM 660 C CA . GLY A 1 85 ? 4.316 0.406 7.934 1.00 98.56 85 GLY A CA 1
ATOM 661 C C . GLY A 1 85 ? 2.899 0.933 8.140 1.00 98.56 85 GLY A C 1
ATOM 662 O O . GLY A 1 85 ? 2.503 1.211 9.273 1.00 98.56 85 GLY A O 1
ATOM 663 N N . LEU A 1 86 ? 2.093 0.945 7.077 1.00 98.38 86 LEU A N 1
ATOM 664 C CA . LEU A 1 86 ? 0.697 1.361 7.133 1.00 98.38 86 LEU A CA 1
ATOM 665 C C . LEU A 1 86 ? -0.125 0.450 8.049 1.00 98.38 86 LEU A C 1
ATOM 667 O O . LEU A 1 86 ? -0.839 0.954 8.910 1.00 98.38 86 LEU A O 1
ATOM 671 N N . VAL A 1 87 ? 0.019 -0.876 7.932 1.00 98.50 87 VAL A N 1
ATOM 672 C CA . VAL A 1 87 ? -0.657 -1.848 8.818 1.00 98.50 87 VAL A CA 1
ATOM 673 C C . VAL A 1 87 ? -0.298 -1.596 10.286 1.00 98.50 87 VAL A C 1
ATOM 675 O O . VAL A 1 87 ? -1.171 -1.584 11.155 1.00 98.50 87 VAL A O 1
ATOM 678 N N . THR A 1 88 ? 0.981 -1.341 10.566 1.00 98.31 88 THR A N 1
ATOM 679 C CA . THR A 1 88 ? 1.459 -1.027 11.921 1.00 98.31 88 THR A CA 1
ATOM 680 C C . THR A 1 88 ? 0.845 0.275 12.440 1.00 98.31 88 THR A C 1
ATOM 682 O O . THR A 1 88 ? 0.369 0.322 13.576 1.00 98.31 88 THR A O 1
ATOM 685 N N . CYS A 1 89 ? 0.817 1.318 11.607 1.00 97.00 89 CYS A N 1
ATOM 686 C CA . CYS A 1 89 ? 0.247 2.621 11.935 1.00 97.00 89 CYS A CA 1
ATOM 687 C C . CYS A 1 89 ? -1.255 2.517 12.252 1.00 97.00 89 CYS A C 1
ATOM 689 O O . CYS A 1 8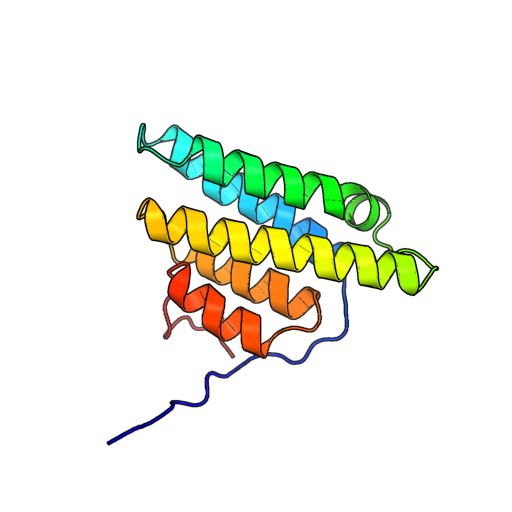9 ? -1.681 2.916 13.341 1.00 97.00 89 CYS A O 1
ATOM 691 N N . VAL A 1 90 ? -2.050 1.906 11.362 1.00 95.81 90 VAL A N 1
ATOM 692 C CA . VAL A 1 90 ? -3.502 1.774 11.572 1.00 95.81 90 VAL A CA 1
ATOM 693 C C . VAL A 1 90 ? -3.825 0.889 12.773 1.00 95.81 90 VAL A C 1
ATOM 695 O O . VAL A 1 90 ? -4.761 1.188 13.512 1.00 95.81 90 VAL A O 1
ATOM 698 N N . GLY A 1 91 ? -3.027 -0.151 13.028 1.00 96.00 91 GLY A N 1
ATOM 699 C CA . GLY A 1 91 ? -3.158 -0.985 14.222 1.00 96.00 91 GLY A CA 1
ATOM 700 C C . GLY A 1 91 ? -2.902 -0.200 15.510 1.00 96.00 91 GLY A C 1
ATOM 701 O O . GLY A 1 91 ? -3.726 -0.208 16.427 1.00 96.00 91 GLY A O 1
ATOM 702 N N . ARG A 1 92 ? -1.781 0.532 15.565 1.00 96.00 92 ARG A N 1
ATOM 703 C CA . ARG A 1 92 ? -1.370 1.329 16.732 1.00 96.00 92 ARG A CA 1
ATOM 704 C C . ARG A 1 92 ? -2.401 2.393 17.103 1.00 96.00 92 ARG A C 1
ATOM 706 O O . ARG A 1 92 ? -2.696 2.565 18.284 1.00 96.00 92 ARG 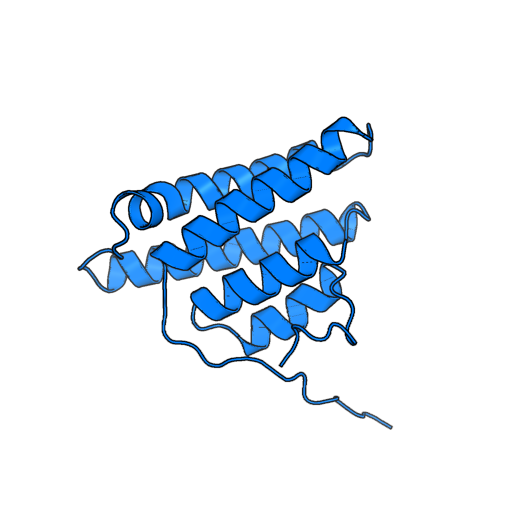A O 1
ATOM 713 N N . HIS A 1 93 ? -2.955 3.078 16.106 1.00 93.62 93 HIS A N 1
ATOM 714 C CA . HIS A 1 93 ? -3.896 4.189 16.300 1.00 93.62 93 HIS A CA 1
ATOM 715 C C . HIS A 1 93 ? -5.368 3.772 16.266 1.00 93.62 93 HIS A C 1
ATOM 717 O O . HIS A 1 93 ? -6.257 4.611 16.353 1.00 93.62 93 HIS A O 1
ATOM 723 N N . ARG A 1 94 ? -5.638 2.466 16.179 1.00 93.00 94 ARG A N 1
ATOM 724 C CA . ARG A 1 94 ? -6.984 1.892 16.088 1.00 93.00 94 ARG A CA 1
ATOM 725 C C . ARG A 1 94 ? -7.810 2.393 14.891 1.00 93.00 94 ARG A C 1
ATOM 727 O O . ARG A 1 94 ? -9.028 2.507 14.982 1.00 93.00 94 ARG A O 1
ATOM 734 N N . LEU A 1 95 ? -7.150 2.613 13.758 1.00 93.31 95 LEU A N 1
ATOM 735 C CA . LEU A 1 95 ? -7.746 3.069 12.495 1.00 93.31 95 LEU A CA 1
ATOM 736 C C . LEU A 1 95 ? -8.097 1.918 11.535 1.00 93.31 95 LEU A C 1
ATOM 738 O O . LEU A 1 95 ? -8.434 2.164 10.382 1.00 93.31 95 LEU A O 1
ATOM 742 N N . MET A 1 96 ? -7.972 0.666 11.984 1.00 93.75 96 MET A N 1
ATOM 743 C CA . MET A 1 96 ? -8.239 -0.536 11.185 1.00 93.75 96 MET A CA 1
ATOM 744 C C . MET A 1 96 ? -9.675 -0.542 10.649 1.00 93.75 96 MET A C 1
ATOM 746 O O . MET A 1 96 ? -10.610 -0.140 11.343 1.00 93.75 96 MET A O 1
ATOM 750 N N . ASP A 1 97 ? -9.850 -1.038 9.428 1.00 93.06 97 ASP A N 1
ATOM 751 C CA . ASP A 1 97 ? -11.144 -1.106 8.761 1.00 93.06 97 ASP A CA 1
ATOM 752 C C . ASP A 1 97 ? -11.162 -2.171 7.666 1.00 93.06 97 ASP A C 1
ATOM 754 O O . ASP A 1 97 ? -10.146 -2.436 7.024 1.00 93.06 97 ASP A O 1
ATOM 758 N N . ASP A 1 98 ? -12.351 -2.694 7.371 1.00 94.88 98 ASP A N 1
ATOM 759 C CA . ASP A 1 98 ? -12.554 -3.692 6.326 1.00 94.88 98 ASP A CA 1
ATOM 760 C C . ASP A 1 98 ? -12.030 -3.234 4.952 1.00 94.88 98 ASP A C 1
ATOM 762 O O . ASP A 1 98 ? -11.357 -3.995 4.254 1.00 94.88 98 ASP A O 1
ATOM 766 N N . ARG A 1 99 ? -12.245 -1.965 4.571 1.00 95.62 99 ARG A N 1
ATOM 767 C CA . ARG A 1 99 ? -11.745 -1.436 3.291 1.00 95.62 99 ARG A CA 1
ATOM 768 C C . ARG A 1 99 ? -10.235 -1.253 3.276 1.00 95.62 99 ARG A C 1
ATOM 770 O O . ARG A 1 99 ? -9.630 -1.456 2.222 1.00 95.62 99 ARG A O 1
ATOM 777 N N . ILE A 1 100 ? -9.628 -0.881 4.403 1.00 96.31 100 ILE A N 1
ATOM 778 C CA . ILE A 1 100 ? -8.167 -0.789 4.518 1.00 96.31 100 ILE A CA 1
ATOM 779 C C . ILE A 1 100 ? -7.580 -2.193 4.401 1.00 96.31 100 ILE A C 1
ATOM 781 O O . ILE A 1 100 ? -6.707 -2.414 3.565 1.00 96.31 100 ILE A O 1
ATOM 785 N N . GLY A 1 101 ? -8.118 -3.154 5.151 1.00 97.06 101 GLY A N 1
ATOM 786 C CA . GLY A 1 101 ? -7.701 -4.549 5.101 1.00 97.06 101 GLY A CA 1
ATOM 787 C C . GLY A 1 101 ? -7.793 -5.160 3.699 1.00 97.06 101 GLY A C 1
ATOM 788 O O . GLY A 1 101 ? -6.808 -5.722 3.223 1.00 97.06 101 GLY A O 1
ATOM 789 N N . GLN A 1 102 ? -8.906 -4.961 2.984 1.00 97.19 102 GLN A N 1
ATOM 790 C CA . GLN A 1 102 ? -9.049 -5.384 1.580 1.00 97.19 102 GLN A CA 1
ATOM 791 C C . GLN A 1 102 ? -7.983 -4.766 0.671 1.00 97.19 102 GLN A C 1
ATOM 793 O O . GLN A 1 102 ? -7.415 -5.443 -0.184 1.00 97.19 102 GLN A O 1
ATOM 798 N N . CYS A 1 103 ? -7.698 -3.472 0.837 1.00 98.12 103 CYS A N 1
ATOM 799 C CA . CYS A 1 103 ? -6.669 -2.821 0.035 1.00 98.12 103 CYS A CA 1
ATOM 800 C C . CYS A 1 103 ? -5.268 -3.348 0.370 1.00 98.12 103 CYS A C 1
ATOM 802 O O . CYS A 1 103 ? -4.479 -3.543 -0.546 1.00 98.12 103 CYS A O 1
ATOM 804 N N . ILE A 1 104 ? -4.969 -3.632 1.641 1.00 98.38 104 ILE A N 1
ATOM 805 C CA . ILE A 1 104 ? -3.704 -4.261 2.044 1.00 98.38 104 ILE A CA 1
ATOM 806 C C . ILE A 1 104 ? -3.566 -5.649 1.421 1.00 98.38 104 ILE A C 1
ATOM 808 O O . ILE A 1 104 ? -2.524 -5.941 0.841 1.00 98.38 104 ILE A O 1
ATOM 812 N N . ARG A 1 105 ? -4.608 -6.488 1.467 1.00 97.88 105 ARG A N 1
ATOM 813 C CA . ARG A 1 105 ? -4.566 -7.803 0.817 1.00 97.88 105 ARG A CA 1
ATOM 814 C C . ARG A 1 105 ? -4.269 -7.666 -0.673 1.00 97.88 105 ARG A C 1
ATOM 816 O O . ARG A 1 105 ? -3.288 -8.225 -1.149 1.00 97.88 105 ARG A O 1
ATOM 823 N N . ASN A 1 106 ? -5.063 -6.861 -1.378 1.00 98.00 106 ASN A N 1
ATOM 824 C CA . ASN A 1 106 ? -4.920 -6.675 -2.820 1.00 98.00 106 ASN A CA 1
ATOM 825 C C . ASN A 1 106 ? -3.551 -6.098 -3.200 1.00 98.00 106 ASN A C 1
ATOM 827 O O . ASN A 1 106 ? -2.993 -6.485 -4.222 1.00 98.00 106 ASN A O 1
ATOM 831 N N . LEU A 1 107 ? -3.004 -5.184 -2.391 1.00 98.69 107 LEU A N 1
ATOM 832 C CA . LEU A 1 107 ? -1.666 -4.636 -2.601 1.00 98.69 107 LEU A CA 1
ATOM 833 C C . LEU A 1 107 ? -0.633 -5.763 -2.587 1.00 98.69 107 LEU A C 1
ATOM 835 O O . LEU A 1 107 ? 0.113 -5.912 -3.544 1.00 98.69 107 LEU A O 1
ATOM 839 N N . PHE A 1 108 ? -0.615 -6.575 -1.532 1.00 98.56 108 PHE A N 1
ATOM 840 C CA . PHE A 1 108 ? 0.369 -7.646 -1.379 1.00 98.56 108 PHE A CA 1
ATOM 841 C C . PHE A 1 108 ? 0.171 -8.790 -2.379 1.00 98.56 108 PHE A C 1
ATOM 843 O O . PHE A 1 108 ? 1.161 -9.355 -2.833 1.00 98.56 108 PHE A O 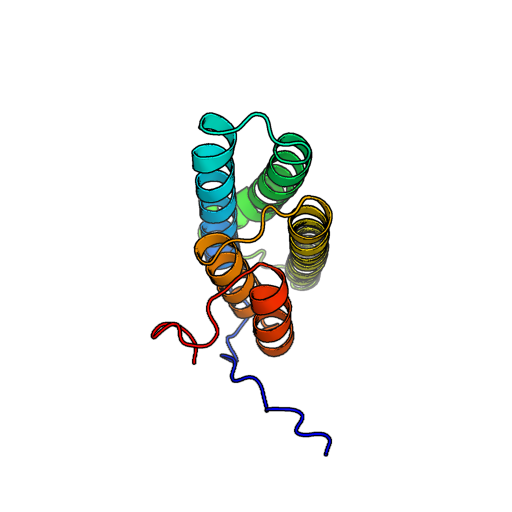1
ATOM 850 N N . GLU A 1 109 ? -1.064 -9.092 -2.789 1.00 97.94 109 GLU A N 1
ATOM 851 C CA . GLU A 1 109 ? -1.324 -9.989 -3.923 1.00 97.94 109 GLU A CA 1
ATOM 852 C C . GLU A 1 109 ? -0.657 -9.446 -5.204 1.00 97.94 109 GLU A C 1
ATOM 854 O O . GLU A 1 109 ? 0.085 -10.174 -5.857 1.00 97.94 109 GLU A O 1
ATOM 859 N N . CYS A 1 110 ? -0.801 -8.147 -5.509 1.00 98.31 110 CYS A N 1
ATOM 860 C CA . CYS A 1 110 ? -0.133 -7.515 -6.659 1.00 98.31 110 CYS A CA 1
ATOM 861 C C . CYS A 1 110 ? 1.397 -7.471 -6.528 1.00 98.31 110 CYS A C 1
ATOM 863 O O . CYS A 1 110 ? 2.096 -7.390 -7.532 1.00 98.31 110 CYS A O 1
ATOM 865 N N . LEU A 1 111 ? 1.938 -7.517 -5.310 1.00 98.44 111 LEU A N 1
ATOM 866 C CA . LEU A 1 111 ? 3.381 -7.583 -5.061 1.00 98.44 111 LEU A CA 1
ATOM 867 C C . LEU A 1 111 ? 3.933 -9.020 -5.112 1.00 98.44 111 LEU A C 1
ATOM 869 O O . LEU A 1 111 ? 5.095 -9.222 -4.756 1.00 98.44 111 LEU A O 1
ATOM 873 N N . ALA A 1 112 ? 3.128 -10.005 -5.532 1.00 97.88 112 ALA A N 1
ATOM 874 C CA . ALA A 1 112 ? 3.451 -11.434 -5.476 1.00 97.88 112 ALA A CA 1
ATOM 875 C C . ALA A 1 112 ? 3.817 -11.906 -4.052 1.00 97.88 112 ALA A C 1
ATOM 877 O O . ALA A 1 112 ? 4.769 -12.652 -3.830 1.00 97.88 112 ALA A O 1
ATOM 878 N N . MET A 1 113 ? 3.085 -11.403 -3.053 1.00 97.88 113 MET A N 1
ATOM 879 C CA . MET A 1 113 ? 3.269 -11.677 -1.621 1.00 97.88 113 MET A CA 1
ATOM 880 C C . MET A 1 113 ? 1.928 -12.023 -0.953 1.00 97.88 113 MET A C 1
ATOM 882 O O . MET A 1 113 ? 1.642 -11.588 0.165 1.00 97.88 113 MET A O 1
ATOM 886 N N . GLY A 1 114 ? 1.086 -12.793 -1.651 1.00 96.62 114 GLY A N 1
ATOM 887 C CA . GLY A 1 114 ? -0.302 -13.061 -1.260 1.00 96.62 114 GLY A CA 1
ATOM 888 C C . GLY A 1 114 ? -0.461 -13.622 0.155 1.00 96.62 114 GLY A C 1
ATOM 889 O O . GLY A 1 114 ? -1.297 -13.129 0.911 1.00 96.62 114 GLY A O 1
ATOM 890 N N . GLU A 1 115 ? 0.374 -14.584 0.559 1.00 95.94 115 GLU A N 1
ATOM 891 C CA . GLU A 1 115 ? 0.316 -15.186 1.901 1.00 95.94 115 GLU A CA 1
ATOM 892 C C . GLU A 1 115 ? 0.522 -14.141 3.008 1.00 95.94 115 GLU A C 1
ATOM 894 O O . GLU A 1 115 ? -0.188 -14.103 4.018 1.00 95.94 115 GLU A O 1
ATOM 899 N N . GLU A 1 116 ? 1.498 -13.253 2.816 1.00 97.31 116 GLU A N 1
ATOM 900 C CA . GLU A 1 116 ? 1.743 -12.158 3.744 1.00 97.31 116 GLU A CA 1
ATOM 901 C C . GLU A 1 116 ? 0.580 -11.162 3.740 1.00 97.31 116 GLU A C 1
ATOM 903 O O . GLU A 1 116 ? 0.092 -10.786 4.808 1.00 97.31 116 GLU A O 1
ATOM 908 N N . GLY A 1 117 ? 0.084 -10.799 2.557 1.00 97.44 117 GLY A N 1
ATOM 909 C CA . GLY A 1 117 ? -1.079 -9.929 2.395 1.00 97.44 117 GLY A CA 1
ATOM 910 C C . GLY A 1 117 ? -2.318 -10.435 3.122 1.00 97.44 117 GLY A C 1
ATOM 911 O O . GLY A 1 117 ? -3.014 -9.671 3.795 1.00 97.44 117 GLY A O 1
ATOM 912 N N . ALA A 1 118 ? -2.579 -11.736 3.052 1.00 96.00 118 ALA A N 1
ATOM 913 C CA . ALA A 1 118 ? -3.729 -12.355 3.691 1.00 96.00 118 ALA A CA 1
ATOM 914 C C . ALA A 1 118 ? -3.638 -12.341 5.229 1.00 96.00 118 ALA A C 1
ATOM 916 O O . ALA A 1 118 ? -4.673 -12.250 5.897 1.00 96.00 118 ALA A O 1
ATOM 917 N N . ARG A 1 119 ? -2.420 -12.365 5.792 1.00 96.69 119 ARG A N 1
ATOM 918 C CA . ARG A 1 119 ? -2.162 -12.168 7.230 1.00 96.69 119 ARG A CA 1
ATOM 919 C C . ARG A 1 119 ? -2.273 -10.699 7.639 1.00 96.69 119 ARG A C 1
ATOM 921 O O . ARG A 1 119 ? -2.963 -10.380 8.605 1.00 96.69 119 ARG A O 1
ATOM 928 N N . LEU A 1 120 ? -1.611 -9.804 6.907 1.00 97.88 120 LEU A N 1
ATOM 929 C CA . LEU A 1 120 ? -1.569 -8.371 7.218 1.00 97.88 120 LEU A CA 1
ATOM 930 C C . LEU A 1 120 ? -2.939 -7.698 7.093 1.00 97.88 120 LEU A C 1
ATOM 932 O O . LEU A 1 120 ? -3.275 -6.830 7.892 1.00 97.88 120 LEU A O 1
ATOM 936 N N . SER A 1 121 ? -3.752 -8.115 6.127 1.00 97.38 121 SER A N 1
ATOM 937 C CA . SER A 1 121 ? -5.110 -7.595 5.931 1.00 97.38 121 SER A CA 1
ATOM 938 C C . SER A 1 121 ? -6.025 -7.809 7.133 1.00 97.38 121 SER A C 1
ATOM 940 O O . SER A 1 121 ? -6.780 -6.904 7.480 1.00 97.38 121 SER A O 1
ATOM 942 N N . LEU A 1 122 ? -5.917 -8.954 7.818 1.00 96.69 122 LEU A N 1
ATOM 943 C CA . LEU A 1 122 ? -6.660 -9.218 9.054 1.00 96.69 122 LEU A CA 1
ATOM 944 C C . LEU A 1 122 ? -6.229 -8.265 10.174 1.00 96.69 122 LEU A C 1
ATOM 946 O O . LEU A 1 122 ? -7.072 -7.732 10.889 1.00 96.69 122 LEU A O 1
ATOM 950 N N . LEU A 1 123 ? -4.924 -7.994 10.288 1.00 96.50 123 LEU A N 1
ATOM 951 C CA . LEU A 1 123 ? -4.396 -7.006 11.238 1.00 96.50 123 LEU A CA 1
ATOM 952 C C . LEU A 1 123 ? -4.847 -5.581 10.896 1.00 96.50 123 LEU A C 1
ATOM 954 O O . LEU A 1 123 ? -5.033 -4.766 11.793 1.00 96.50 123 LEU A O 1
ATOM 958 N N . ALA A 1 124 ? -5.051 -5.292 9.611 1.00 96.62 124 ALA A N 1
ATOM 959 C CA . ALA A 1 124 ? -5.582 -4.027 9.120 1.00 96.62 124 ALA A CA 1
ATOM 960 C C . ALA A 1 124 ? -7.119 -3.930 9.169 1.00 96.62 124 ALA A C 1
ATOM 962 O O . ALA A 1 124 ? -7.660 -2.880 8.822 1.00 96.62 124 ALA A O 1
ATOM 963 N N . GLY A 1 125 ? -7.815 -4.972 9.641 1.00 95.50 125 GLY A N 1
ATOM 964 C CA . GLY A 1 125 ? -9.255 -4.956 9.906 1.00 95.50 125 GLY A CA 1
ATOM 965 C C . GLY A 1 125 ? -10.144 -5.577 8.828 1.00 95.50 125 GLY A C 1
ATOM 966 O O . GLY A 1 125 ? -11.358 -5.399 8.910 1.00 95.50 125 GLY A O 1
ATOM 967 N N . GLU A 1 126 ? -9.595 -6.299 7.839 1.00 95.69 126 GLU A N 1
ATOM 968 C CA . GLU A 1 126 ? -10.418 -7.043 6.868 1.00 95.69 126 GLU A CA 1
ATOM 969 C C . GLU A 1 126 ? -11.327 -8.041 7.592 1.00 95.69 126 GLU A C 1
ATOM 971 O O . GLU A 1 126 ? -10.879 -8.804 8.452 1.00 95.69 126 GLU A O 1
ATOM 976 N N . ASN A 1 127 ? -12.604 -8.074 7.212 1.00 91.81 127 ASN A N 1
ATOM 977 C CA . ASN A 1 127 ? -13.521 -9.090 7.700 1.00 91.81 127 ASN A CA 1
ATOM 978 C C . ASN A 1 127 ? -13.086 -10.477 7.173 1.00 91.81 127 ASN A C 1
ATOM 980 O O . ASN A 1 127 ? -13.099 -10.689 5.956 1.00 91.81 127 ASN A O 1
ATOM 984 N N . PRO A 1 128 ? -12.762 -11.456 8.045 1.00 87.25 128 PRO A N 1
ATOM 985 C CA . PRO A 1 128 ? -12.339 -12.791 7.614 1.00 87.25 128 PRO A CA 1
ATOM 986 C C . PRO A 1 128 ? -13.424 -13.552 6.839 1.00 87.25 128 PRO A C 1
ATOM 988 O O . PRO A 1 128 ? -13.105 -14.489 6.118 1.00 87.25 128 PRO A O 1
ATOM 991 N N . TYR A 1 129 ? -14.688 -13.137 6.957 1.00 85.25 129 TYR A N 1
ATOM 992 C CA . TYR A 1 129 ? -15.832 -13.709 6.243 1.00 85.25 129 TYR A CA 1
ATOM 993 C C . TYR A 1 129 ? -16.248 -12.883 5.018 1.00 85.25 129 TYR A C 1
ATOM 995 O O . TYR A 1 129 ? -17.355 -13.050 4.502 1.00 85.25 129 TYR A O 1
ATOM 1003 N N . SER A 1 130 ? -15.409 -11.943 4.571 1.00 79.56 130 SER A N 1
ATOM 1004 C CA . SER A 1 130 ? -15.668 -11.197 3.343 1.00 79.56 130 SER A CA 1
ATOM 1005 C C . SER A 1 130 ? -15.748 -12.159 2.157 1.00 79.56 130 SER A C 1
ATOM 1007 O O . SER A 1 130 ? -14.813 -12.913 1.910 1.00 79.56 130 SER A O 1
ATOM 1009 N N . LEU A 1 131 ? -16.830 -12.080 1.373 1.00 79.06 131 LEU A N 1
ATOM 1010 C CA . LEU A 1 131 ? -17.011 -12.864 0.138 1.00 79.06 131 LEU A CA 1
ATOM 1011 C C . LEU A 1 131 ? -15.911 -12.614 -0.908 1.00 79.06 131 LEU A C 1
ATOM 1013 O O . LEU A 1 131 ? -15.831 -13.327 -1.900 1.00 79.06 131 LEU A O 1
ATOM 1017 N N . GLN A 1 132 ? -15.125 -11.551 -0.728 1.00 77.38 132 GLN A N 1
ATOM 1018 C CA . GLN A 1 132 ? -14.027 -11.182 -1.613 1.00 77.38 132 GLN A CA 1
ATOM 1019 C C . GLN A 1 132 ? -12.687 -11.790 -1.186 1.00 77.38 132 GLN A C 1
ATOM 1021 O O . GLN A 1 132 ? -11.714 -11.618 -1.926 1.00 77.38 132 GLN A O 1
ATOM 1026 N N . ARG A 1 133 ? -12.597 -12.421 -0.004 1.00 82.56 133 ARG A N 1
ATOM 1027 C CA . ARG A 1 133 ? -11.423 -13.221 0.370 1.00 82.56 133 ARG A CA 1
ATOM 1028 C C . ARG A 1 133 ? -11.442 -14.554 -0.400 1.00 82.56 133 ARG A C 1
ATOM 1030 O O . ARG A 1 133 ? -12.537 -15.025 -0.710 1.00 82.56 133 ARG A O 1
ATOM 1037 N N . PRO A 1 134 ? -10.267 -15.111 -0.743 1.00 74.62 134 PRO A N 1
ATOM 1038 C CA . PRO A 1 134 ? -10.160 -16.405 -1.417 1.00 74.62 134 PRO A CA 1
ATOM 1039 C C . PRO A 1 134 ? -10.678 -17.565 -0.561 1.00 74.62 134 PRO A C 1
ATOM 1041 O O . PRO A 1 134 ? -10.656 -17.436 0.687 1.00 74.62 134 PRO A O 1
#

Radius of gyration: 14.56 Å; Cα contacts (8 Å, |Δi|>4): 201; chains: 1; bounding box: 33×41×38 Å